Protein AF-A0A9P5KRG9-F1 (afdb_monomer_lite)

Secondary structure (DSSP, 8-state):
-B-----TT-----BEEEEEE--SSGGGTT-EEEEEE-------HHHHHHHHHHHGGGGSTT-------HHHHHHHHHHHHHHHHHHHHHHHHHHHHTSS---HHHHHHHHHHHHTS----HHHHHHHHHHHHHHHHHHHHHHHHHHHHHHHHHHHGGG-

InterPro domains:
  IPR024969 EIF3F/CSN6-like, C-terminal [PF13012] (46-156)

Sequence (160 aa):
MIVPTYTDARDLTVSTYISASVGVNSENRGSSLFVPIPNEIKYTDSDKAGLATIAKAKDLPERSVSLVSDIRALESTVVEVIEMLERVSQYVQKVITGDAPGSIAIGKYLLKNLSLVPSVSSDNLEKLFNSHLQDVLMVVYLANTVKTQLQLSSRLTPLV

Structure (mmCIF, N/CA/C/O backbone):
data_AF-A0A9P5KRG9-F1
#
_entry.id   AF-A0A9P5KRG9-F1
#
loop_
_atom_site.group_PDB
_atom_site.id
_atom_site.type_symbol
_atom_site.label_atom_id
_atom_site.label_alt_id
_atom_site.label_comp_id
_atom_site.label_asym_id
_atom_site.label_entity_id
_atom_site.label_seq_id
_atom_site.pdbx_PDB_ins_code
_atom_site.Cartn_x
_atom_site.Cartn_y
_atom_site.Cartn_z
_atom_site.occupancy
_atom_site.B_iso_or_equiv
_atom_site.auth_seq_id
_atom_site.auth_comp_id
_atom_site.auth_asym_id
_atom_site.auth_atom_id
_atom_site.pdbx_PDB_model_num
ATOM 1 N N . MET A 1 1 ? 26.256 16.004 -8.797 1.00 73.25 1 MET A N 1
ATOM 2 C CA . MET A 1 1 ? 24.877 15.690 -9.229 1.00 73.25 1 MET A CA 1
ATOM 3 C C . MET A 1 1 ? 24.403 16.849 -10.079 1.00 73.25 1 MET A C 1
ATOM 5 O O . MET A 1 1 ? 24.544 17.982 -9.636 1.00 73.25 1 MET A O 1
ATOM 9 N N . ILE A 1 2 ? 23.938 16.581 -11.295 1.00 76.38 2 ILE A N 1
ATOM 10 C CA . ILE A 1 2 ? 23.403 17.606 -12.194 1.00 76.38 2 ILE A CA 1
ATOM 11 C C . ILE A 1 2 ? 21.921 17.293 -12.379 1.00 76.38 2 ILE A C 1
ATOM 13 O O . ILE A 1 2 ? 21.569 16.197 -12.811 1.00 76.38 2 ILE A O 1
ATOM 17 N N . VAL A 1 3 ? 21.068 18.251 -12.019 1.00 73.88 3 VAL A N 1
ATOM 18 C CA . VAL A 1 3 ? 19.622 18.178 -12.238 1.00 73.88 3 VAL A CA 1
ATOM 19 C C . VAL A 1 3 ? 19.276 19.271 -13.246 1.00 73.88 3 VAL A C 1
ATOM 21 O O . VAL A 1 3 ? 19.295 20.446 -12.878 1.00 73.88 3 VAL A O 1
ATOM 24 N N . PRO A 1 4 ? 19.044 18.929 -14.523 1.00 71.38 4 PRO A N 1
ATOM 25 C CA . PRO A 1 4 ? 18.678 19.924 -15.516 1.00 71.38 4 PRO A CA 1
ATOM 26 C C . PRO A 1 4 ? 17.298 20.498 -15.185 1.00 71.38 4 PRO A C 1
ATOM 28 O O . PRO A 1 4 ? 16.343 19.764 -14.939 1.00 71.38 4 PRO A O 1
ATOM 31 N N . THR A 1 5 ? 17.182 21.823 -15.187 1.00 63.72 5 THR A N 1
ATOM 32 C CA . THR A 1 5 ? 15.887 22.501 -15.142 1.00 63.72 5 THR A CA 1
ATOM 33 C C . THR A 1 5 ? 15.307 22.521 -16.554 1.00 63.72 5 THR A C 1
ATOM 35 O O . THR A 1 5 ? 15.890 23.147 -17.432 1.00 63.72 5 THR A O 1
ATOM 38 N N . TYR A 1 6 ? 14.212 21.776 -16.737 1.00 58.91 6 TYR A N 1
ATOM 39 C CA . TYR A 1 6 ? 13.344 21.624 -17.915 1.00 58.91 6 TYR A CA 1
ATOM 40 C C . TYR A 1 6 ? 13.837 22.229 -19.246 1.00 58.91 6 TYR A C 1
ATOM 42 O O . TYR A 1 6 ? 13.776 23.439 -19.459 1.00 58.91 6 TYR A O 1
ATOM 50 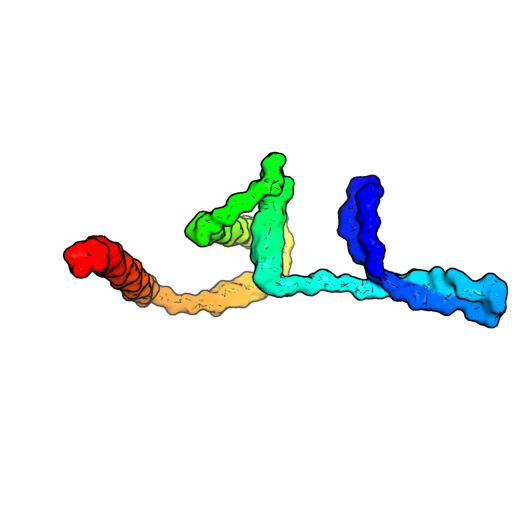N N . THR A 1 7 ? 14.209 21.358 -20.185 1.00 54.19 7 THR A N 1
ATOM 51 C CA . THR A 1 7 ? 14.348 21.676 -21.611 1.00 54.19 7 THR A CA 1
ATOM 52 C C . THR A 1 7 ? 13.575 20.634 -22.427 1.00 54.19 7 THR A C 1
ATOM 54 O O . THR A 1 7 ? 13.808 19.436 -22.290 1.00 54.19 7 THR A O 1
ATOM 57 N N . ASP A 1 8 ? 12.608 21.109 -23.216 1.00 56.12 8 ASP A N 1
ATOM 58 C CA . ASP A 1 8 ? 11.814 20.386 -24.223 1.00 56.12 8 ASP A CA 1
ATOM 59 C C . ASP A 1 8 ? 11.268 19.002 -23.846 1.00 56.12 8 ASP A C 1
ATOM 61 O O . ASP A 1 8 ? 11.911 17.990 -24.105 1.00 56.12 8 ASP A O 1
ATOM 65 N N . ALA A 1 9 ? 10.029 18.962 -23.332 1.00 58.44 9 ALA A N 1
ATOM 66 C CA . ALA A 1 9 ? 9.098 17.815 -23.353 1.00 58.44 9 ALA A CA 1
ATOM 67 C C . ALA A 1 9 ? 9.641 16.435 -22.910 1.00 58.44 9 ALA A C 1
ATOM 69 O O . ALA A 1 9 ? 8.997 15.412 -23.139 1.00 58.44 9 ALA A O 1
ATOM 70 N N . ARG A 1 10 ? 10.816 16.393 -22.282 1.00 62.56 10 ARG A N 1
ATOM 71 C CA . ARG A 1 10 ? 11.499 15.187 -21.825 1.00 62.56 10 ARG A CA 1
ATOM 72 C C . ARG A 1 10 ? 11.362 15.056 -20.320 1.00 62.56 10 ARG A C 1
ATOM 74 O O . ARG A 1 10 ? 11.413 16.044 -19.586 1.00 62.56 10 ARG A O 1
ATOM 81 N N . ASP A 1 11 ? 11.215 13.813 -19.880 1.00 70.44 11 ASP A N 1
ATOM 82 C CA . ASP A 1 11 ? 11.154 13.470 -18.467 1.00 70.44 11 ASP A CA 1
ATOM 83 C C . ASP A 1 11 ? 12.423 13.925 -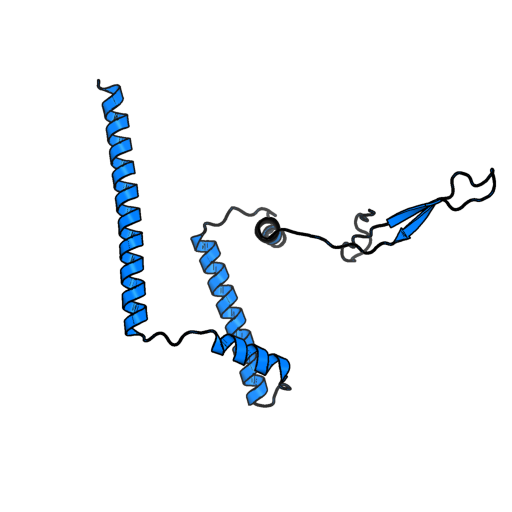17.731 1.00 70.44 11 ASP A C 1
ATOM 85 O O . ASP A 1 11 ? 13.547 13.830 -18.241 1.00 70.44 11 ASP A O 1
ATOM 89 N N . LEU A 1 12 ? 12.238 14.421 -16.504 1.00 75.81 12 LEU A N 1
ATOM 90 C CA . LEU A 1 12 ? 13.331 14.861 -15.643 1.00 75.81 12 LEU A CA 1
ATOM 91 C C . LEU A 1 12 ? 14.265 13.678 -15.362 1.00 75.81 12 LEU A C 1
ATOM 93 O O . LEU A 1 12 ? 13.894 12.729 -14.676 1.00 75.81 12 LEU A O 1
ATOM 97 N N . THR A 1 13 ? 15.494 13.757 -15.869 1.00 77.56 13 THR A N 1
ATOM 98 C CA . THR A 1 13 ? 16.516 12.727 -15.655 1.00 77.56 13 THR A CA 1
ATOM 99 C C . THR A 1 13 ? 17.558 13.227 -14.662 1.00 77.56 13 THR A C 1
ATOM 101 O O . THR A 1 13 ? 18.109 14.317 -14.823 1.00 77.56 13 THR A O 1
ATOM 104 N N . VAL A 1 14 ? 17.842 12.427 -13.633 1.00 82.38 14 VAL A N 1
ATOM 105 C CA . VAL A 1 14 ? 18.879 12.715 -12.636 1.00 82.38 14 VAL A CA 1
ATOM 106 C C . VAL A 1 14 ? 20.170 12.007 -13.036 1.00 82.38 14 VAL A C 1
ATOM 108 O O . VAL A 1 14 ? 20.224 10.778 -13.096 1.00 82.38 14 VAL A O 1
ATOM 111 N N . SER A 1 15 ? 21.224 12.789 -13.277 1.00 86.38 15 SER A N 1
ATOM 112 C CA . SER A 1 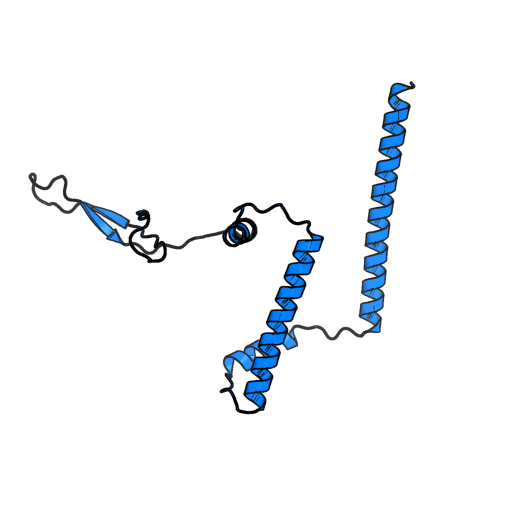15 ? 22.543 12.267 -13.644 1.00 86.38 15 SER A CA 1
ATOM 113 C C . SER A 1 15 ? 23.596 12.673 -12.615 1.00 86.38 15 SER A C 1
ATOM 115 O O . SER A 1 15 ? 23.734 13.842 -12.234 1.00 86.38 15 SER A O 1
ATOM 117 N N . THR A 1 16 ? 24.379 11.695 -12.167 1.00 88.88 16 THR A N 1
ATOM 118 C CA . THR A 1 16 ? 25.442 11.896 -11.178 1.00 88.88 16 THR A CA 1
ATOM 119 C C . THR A 1 16 ? 26.799 11.723 -11.842 1.00 88.88 16 THR A C 1
ATOM 121 O O . THR A 1 16 ? 27.007 10.801 -12.622 1.00 88.88 16 THR A O 1
ATOM 124 N N . TYR A 1 17 ? 27.723 12.629 -11.526 1.00 89.94 17 TYR A N 1
ATOM 125 C CA . TYR A 1 17 ? 29.070 12.661 -12.079 1.00 89.94 17 TYR A CA 1
ATOM 126 C C . TYR A 1 17 ? 30.088 12.855 -10.960 1.00 89.94 17 TYR A C 1
ATOM 128 O O . TYR A 1 17 ? 29.790 13.539 -9.974 1.00 89.94 17 TYR A O 1
ATOM 136 N N . ILE A 1 18 ? 31.286 12.310 -11.155 1.00 90.25 18 ILE A N 1
ATOM 137 C CA . ILE A 1 18 ? 32.485 12.605 -10.365 1.00 90.25 18 ILE A CA 1
ATOM 138 C C . ILE A 1 18 ? 33.491 13.361 -11.242 1.00 90.25 18 ILE A C 1
ATOM 140 O O . ILE A 1 18 ? 33.601 13.081 -12.437 1.00 90.25 18 ILE A O 1
ATOM 144 N N . SER A 1 19 ? 34.195 14.345 -10.680 1.00 86.19 19 SER A N 1
ATOM 145 C CA . SER A 1 19 ? 35.243 15.072 -11.398 1.00 86.19 19 SER A CA 1
ATOM 146 C C . SER A 1 19 ? 36.564 14.302 -11.359 1.00 86.19 19 SER A C 1
ATOM 148 O O . SER A 1 19 ? 37.028 13.880 -10.302 1.00 86.19 19 SER A O 1
ATOM 150 N N . ALA A 1 20 ? 37.193 14.156 -12.518 1.00 80.88 20 ALA A N 1
ATOM 151 C CA . ALA A 1 20 ? 38.549 13.657 -12.681 1.00 80.88 20 ALA A CA 1
ATOM 152 C C . ALA A 1 20 ? 39.399 14.767 -13.310 1.00 80.88 20 ALA A C 1
ATOM 154 O O . ALA A 1 20 ? 39.053 15.298 -14.366 1.00 80.88 20 ALA A O 1
ATOM 155 N N . SER A 1 21 ? 40.499 15.145 -12.657 1.00 76.88 21 SER A N 1
ATOM 156 C CA . SER A 1 21 ? 41.442 16.118 -13.220 1.00 76.88 21 SER A CA 1
ATOM 157 C C . SER A 1 21 ? 42.146 15.501 -14.425 1.00 76.88 21 SER A C 1
ATOM 159 O O . SER A 1 21 ? 42.687 14.398 -14.321 1.00 76.88 21 SER A O 1
ATOM 161 N N . VAL A 1 22 ? 42.140 16.197 -15.562 1.00 68.12 22 VAL A N 1
ATOM 162 C CA . VAL A 1 22 ? 42.839 15.757 -16.770 1.00 68.12 22 VAL A CA 1
ATOM 163 C C . VAL A 1 22 ? 43.853 16.830 -17.167 1.00 68.12 22 VAL A C 1
ATOM 165 O O . VAL A 1 22 ? 43.526 17.866 -17.736 1.00 68.12 22 VAL A O 1
ATOM 168 N N . GLY A 1 23 ? 45.119 16.613 -16.811 1.00 62.88 23 GLY A N 1
ATOM 169 C CA . GLY A 1 23 ? 46.193 17.549 -17.139 1.00 62.88 23 GLY A CA 1
ATOM 170 C C . GLY A 1 23 ? 47.539 17.136 -16.553 1.00 62.88 23 GLY A C 1
ATOM 171 O O . GLY A 1 23 ? 47.674 16.998 -15.343 1.00 62.88 23 GLY A O 1
ATOM 172 N N . VAL A 1 24 ? 48.541 16.955 -17.420 1.00 63.12 24 VAL A N 1
ATOM 173 C CA . VAL A 1 24 ? 49.935 16.639 -17.038 1.00 63.12 24 VAL A CA 1
ATOM 174 C C . VAL A 1 24 ? 50.844 17.884 -17.124 1.00 63.12 24 VAL A C 1
ATOM 176 O O . VAL A 1 24 ? 51.893 17.923 -16.492 1.00 63.12 24 VAL A O 1
ATOM 179 N N . ASN A 1 25 ? 50.417 18.943 -17.831 1.00 58.00 25 ASN A N 1
ATOM 180 C CA . ASN A 1 25 ? 51.193 20.174 -18.050 1.00 58.00 25 ASN A CA 1
ATOM 181 C C . ASN A 1 25 ? 50.678 21.362 -17.217 1.00 58.00 25 ASN A C 1
ATOM 183 O O . ASN A 1 25 ? 49.477 21.487 -16.970 1.00 58.00 25 ASN A O 1
ATOM 187 N N . SER A 1 26 ? 51.587 22.271 -16.838 1.00 62.50 26 SER A N 1
ATOM 188 C CA . SER A 1 26 ? 51.322 23.445 -15.984 1.00 62.50 26 SER A CA 1
ATOM 189 C C . SER A 1 26 ? 50.288 24.434 -16.542 1.00 62.50 26 SER A C 1
ATOM 191 O O . SER A 1 26 ? 49.660 25.134 -15.755 1.00 62.50 26 SER A O 1
ATOM 193 N N . GLU A 1 27 ? 50.080 24.452 -17.861 1.00 64.38 27 GLU A N 1
ATOM 194 C CA . GLU A 1 27 ? 49.102 25.301 -18.567 1.00 64.38 27 GLU A CA 1
ATOM 195 C C . GLU A 1 27 ? 47.653 24.779 -18.450 1.00 64.38 27 GLU A C 1
ATOM 197 O O . GLU A 1 27 ? 46.704 25.553 -18.487 1.00 64.38 27 GLU A O 1
ATOM 202 N N . ASN A 1 28 ? 47.455 23.469 -18.234 1.00 58.09 28 ASN A N 1
ATOM 203 C CA . ASN A 1 28 ? 46.128 22.829 -18.226 1.00 58.09 28 ASN A CA 1
ATOM 204 C C . ASN A 1 28 ? 45.579 22.570 -16.812 1.00 58.09 28 ASN A C 1
ATOM 206 O O . ASN A 1 28 ? 44.692 21.734 -16.629 1.00 58.09 28 ASN A O 1
ATOM 210 N N . ARG A 1 29 ? 46.063 23.301 -15.799 1.00 55.12 29 ARG A N 1
ATOM 211 C CA . ARG A 1 29 ? 45.742 23.102 -14.366 1.00 55.12 29 ARG A CA 1
ATOM 212 C C . ARG A 1 29 ? 44.284 23.387 -13.951 1.00 55.12 29 ARG A C 1
ATOM 214 O O . ARG A 1 29 ? 43.992 23.394 -12.761 1.00 55.12 29 ARG A O 1
ATOM 221 N N . GLY A 1 30 ? 43.368 23.576 -14.902 1.00 61.31 30 GLY A N 1
ATOM 222 C CA . GLY A 1 30 ? 41.931 23.761 -14.659 1.00 61.31 30 GLY A CA 1
ATOM 223 C C . GLY A 1 30 ? 41.012 22.793 -15.413 1.00 61.31 30 GLY A C 1
ATOM 224 O O . GLY A 1 30 ? 39.797 22.866 -15.240 1.00 61.31 30 GLY A O 1
ATOM 225 N N . SER A 1 31 ? 41.548 21.891 -16.244 1.00 66.81 31 SER A N 1
ATOM 226 C CA . SER A 1 31 ? 40.718 20.982 -17.047 1.00 66.81 31 SER A CA 1
ATOM 227 C C . SER A 1 31 ? 40.233 19.799 -16.207 1.00 66.81 31 SER A C 1
ATOM 229 O O . SER A 1 31 ? 41.007 18.927 -15.816 1.00 66.81 31 SER A O 1
ATOM 231 N N . SER A 1 32 ? 38.933 19.775 -15.917 1.00 74.88 32 SER A N 1
ATOM 232 C CA . SER A 1 32 ? 38.269 18.679 -15.204 1.00 74.88 32 SER A CA 1
ATOM 233 C C . SER A 1 32 ? 37.288 17.972 -16.132 1.00 74.88 32 SER A C 1
ATOM 235 O O . SER A 1 32 ? 36.453 18.615 -16.766 1.00 74.88 32 SER A O 1
ATOM 237 N N . LEU A 1 33 ? 37.377 16.646 -16.194 1.00 84.19 33 LEU A N 1
ATOM 238 C CA . LEU A 1 33 ? 36.425 15.786 -16.884 1.00 84.19 33 LEU A CA 1
ATOM 239 C C . LEU A 1 33 ? 35.383 15.277 -15.886 1.00 84.19 33 LEU A C 1
ATOM 241 O O . LEU A 1 33 ? 35.727 14.872 -14.778 1.00 84.19 33 LEU A O 1
ATOM 245 N N . PHE A 1 34 ? 34.115 15.250 -16.284 1.00 88.25 34 PHE A N 1
ATOM 246 C CA . PHE A 1 34 ? 33.044 14.657 -15.488 1.00 88.25 34 PHE A CA 1
ATOM 247 C C . PHE A 1 34 ? 32.735 13.250 -15.990 1.00 88.25 34 PHE A C 1
ATOM 249 O O . PHE A 1 34 ? 32.263 13.073 -17.113 1.00 88.25 34 PHE A O 1
ATOM 256 N N . VAL A 1 35 ? 32.987 12.247 -15.151 1.00 88.75 35 VAL A N 1
ATOM 257 C CA . VAL A 1 35 ? 32.700 10.842 -15.459 1.00 88.75 35 VAL A CA 1
ATOM 258 C C . VAL A 1 35 ? 31.336 10.481 -14.860 1.00 88.75 35 VAL A C 1
ATOM 260 O O . VAL A 1 35 ? 31.150 10.680 -13.655 1.00 88.75 35 VAL A O 1
ATOM 263 N N . PRO A 1 36 ? 30.364 9.996 -15.660 1.00 89.31 36 PRO A N 1
ATOM 264 C CA . PRO A 1 36 ? 29.057 9.601 -15.148 1.00 89.31 36 PRO A CA 1
ATOM 265 C C . PRO A 1 36 ? 29.178 8.362 -14.261 1.00 89.31 36 PRO A C 1
ATOM 267 O O . PRO A 1 36 ? 29.893 7.417 -14.594 1.00 89.31 36 PRO A O 1
ATOM 270 N N . ILE A 1 37 ? 28.444 8.358 -13.151 1.00 91.12 37 ILE A N 1
ATOM 271 C CA . ILE A 1 37 ? 28.345 7.213 -12.244 1.00 91.12 37 ILE A CA 1
ATOM 272 C C . ILE A 1 37 ? 26.883 6.771 -12.091 1.00 91.12 37 ILE A C 1
ATOM 274 O O . ILE A 1 37 ? 25.986 7.626 -12.100 1.00 91.12 37 ILE A O 1
ATOM 278 N N . PRO A 1 38 ? 26.619 5.456 -11.944 1.00 89.50 38 PRO A N 1
ATOM 279 C CA . PRO A 1 38 ? 25.278 4.956 -11.664 1.00 89.50 38 PRO A CA 1
ATOM 280 C C . PRO A 1 38 ? 24.697 5.617 -10.413 1.00 89.50 38 PRO A C 1
ATOM 282 O O . PRO A 1 38 ? 25.397 5.805 -9.417 1.00 89.50 38 PRO A O 1
ATOM 285 N N . ASN A 1 39 ? 23.416 5.972 -10.469 1.00 86.56 39 ASN A N 1
ATOM 286 C CA . ASN A 1 39 ? 22.692 6.537 -9.339 1.00 86.56 39 ASN A CA 1
ATOM 287 C C . ASN A 1 39 ? 21.392 5.764 -9.106 1.00 86.56 39 ASN A C 1
ATOM 289 O O . ASN A 1 39 ? 20.786 5.257 -10.045 1.00 86.56 39 ASN A O 1
ATOM 293 N N . GLU A 1 40 ? 21.000 5.658 -7.841 1.00 89.50 40 GLU A N 1
ATOM 294 C CA . GLU A 1 40 ? 19.783 4.985 -7.404 1.00 89.50 40 GLU A CA 1
ATOM 295 C C . GLU A 1 40 ? 19.103 5.869 -6.358 1.00 89.50 40 GLU A C 1
ATOM 297 O O . GLU A 1 40 ? 19.758 6.371 -5.439 1.00 89.50 40 GLU A O 1
ATOM 302 N N . ILE A 1 41 ? 17.791 6.061 -6.494 1.00 86.25 41 ILE A N 1
ATOM 303 C CA . ILE A 1 41 ? 16.988 6.746 -5.483 1.00 86.25 41 ILE A CA 1
ATOM 304 C C . ILE A 1 41 ? 16.583 5.710 -4.443 1.00 86.25 41 ILE A C 1
ATOM 306 O O . ILE A 1 41 ? 15.772 4.827 -4.717 1.00 86.25 41 ILE A O 1
ATOM 310 N N . LYS A 1 42 ? 17.137 5.840 -3.241 1.00 90.12 42 LYS A N 1
ATOM 311 C CA . LYS A 1 42 ? 16.744 5.029 -2.090 1.00 90.12 42 LYS A CA 1
ATOM 312 C C . LYS A 1 42 ? 15.675 5.767 -1.303 1.00 90.12 42 LYS A C 1
ATOM 314 O O . LYS A 1 42 ? 15.841 6.942 -0.992 1.00 90.12 42 LYS A O 1
ATOM 319 N N . TYR A 1 43 ? 14.601 5.066 -0.981 1.00 89.56 43 TYR A N 1
ATOM 320 C CA . TYR A 1 43 ? 13.511 5.567 -0.155 1.00 89.56 43 TYR A CA 1
ATOM 321 C C . TYR A 1 43 ? 13.162 4.524 0.901 1.00 89.56 43 TYR A C 1
ATOM 323 O O . TYR A 1 43 ? 13.279 3.320 0.661 1.00 89.56 43 TYR A O 1
ATOM 331 N N . THR A 1 44 ? 12.752 4.996 2.074 1.00 94.56 44 THR A N 1
ATOM 332 C CA . THR A 1 44 ? 12.162 4.140 3.108 1.00 94.56 44 THR A CA 1
ATOM 333 C C . THR A 1 44 ? 10.669 3.935 2.841 1.00 94.56 44 THR A C 1
ATOM 335 O O . THR A 1 44 ? 10.061 4.667 2.054 1.00 94.56 44 THR A O 1
ATOM 338 N N . ASP A 1 45 ? 10.046 2.957 3.501 1.00 88.56 45 ASP A N 1
ATOM 339 C CA . ASP A 1 45 ? 8.602 2.721 3.357 1.00 88.56 45 ASP A CA 1
ATOM 340 C C . ASP A 1 45 ? 7.771 3.933 3.814 1.00 88.56 45 ASP A C 1
ATOM 342 O O . ASP A 1 45 ? 6.769 4.275 3.181 1.00 88.56 45 ASP A O 1
ATOM 346 N N . SER A 1 46 ? 8.228 4.644 4.851 1.00 87.69 46 SER A N 1
ATOM 347 C CA . SER A 1 46 ? 7.624 5.905 5.296 1.00 87.69 46 SER A CA 1
ATOM 348 C C . SER A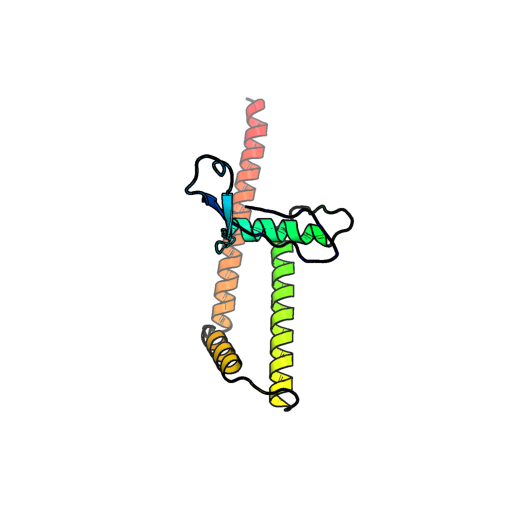 1 46 ? 7.733 7.006 4.244 1.00 87.69 46 SER A C 1
ATOM 350 O O . SER A 1 46 ? 6.752 7.711 3.997 1.00 87.69 46 SER A O 1
ATOM 352 N N . ASP A 1 47 ? 8.883 7.121 3.572 1.00 89.69 47 ASP A N 1
ATOM 353 C CA . ASP A 1 47 ? 9.066 8.110 2.504 1.00 89.69 47 ASP A CA 1
ATOM 354 C C . ASP A 1 47 ? 8.156 7.793 1.322 1.00 89.69 47 ASP A C 1
ATOM 356 O O . ASP A 1 47 ? 7.526 8.688 0.765 1.00 89.69 47 ASP A O 1
ATOM 360 N N . LYS A 1 48 ? 8.035 6.512 0.961 1.00 88.69 48 LYS A N 1
ATOM 361 C CA . LYS A 1 48 ? 7.169 6.069 -0.132 1.00 88.69 48 LYS A CA 1
ATOM 362 C C . LYS A 1 48 ? 5.703 6.405 0.136 1.00 88.69 48 LYS A C 1
ATOM 364 O O . LYS A 1 48 ? 5.036 6.916 -0.761 1.00 88.69 48 LYS A O 1
ATOM 369 N N . ALA A 1 49 ? 5.205 6.158 1.348 1.00 84.31 49 ALA A N 1
ATOM 370 C CA . ALA A 1 49 ? 3.827 6.482 1.723 1.00 84.31 49 ALA A CA 1
ATOM 371 C C . ALA A 1 49 ? 3.562 8.002 1.714 1.00 84.31 49 ALA A C 1
ATOM 373 O O . ALA A 1 49 ? 2.546 8.462 1.177 1.00 84.31 49 ALA A O 1
ATOM 374 N N . GLY A 1 50 ? 4.501 8.792 2.247 1.00 86.19 50 GLY A N 1
ATOM 375 C CA . GLY A 1 50 ? 4.424 10.255 2.217 1.00 86.19 50 GLY A CA 1
ATOM 376 C C . GLY A 1 50 ? 4.456 10.807 0.789 1.00 86.19 50 GLY A C 1
ATOM 377 O O . GLY A 1 50 ? 3.577 11.576 0.395 1.00 86.19 50 GLY A O 1
ATOM 378 N N . LEU A 1 51 ? 5.413 10.352 -0.022 1.00 88.50 51 LEU A N 1
ATOM 379 C CA . LEU A 1 51 ? 5.552 10.745 -1.425 1.00 88.50 51 LEU A CA 1
ATOM 380 C C . LEU A 1 51 ? 4.346 10.325 -2.262 1.00 88.50 51 LEU A C 1
ATOM 382 O O . LEU A 1 51 ? 3.908 11.109 -3.096 1.00 88.50 51 LEU A O 1
ATOM 386 N N . ALA A 1 52 ? 3.769 9.144 -2.027 1.00 85.12 52 ALA A N 1
ATOM 387 C CA . ALA A 1 52 ? 2.548 8.714 -2.705 1.00 85.12 52 ALA A CA 1
ATOM 388 C C . ALA A 1 52 ? 1.365 9.642 -2.388 1.00 85.12 52 ALA A C 1
ATOM 390 O O . ALA A 1 52 ? 0.580 9.968 -3.275 1.00 85.12 52 ALA A O 1
ATOM 391 N N . THR A 1 53 ? 1.262 10.118 -1.144 1.00 83.81 53 THR A N 1
ATOM 392 C CA . THR A 1 53 ? 0.219 11.074 -0.739 1.00 83.81 53 THR A CA 1
ATOM 393 C C . THR A 1 53 ? 0.413 12.431 -1.415 1.00 83.81 53 THR A C 1
ATOM 395 O O . THR A 1 53 ? -0.542 12.998 -1.941 1.00 83.81 53 THR A O 1
ATOM 398 N N . ILE A 1 54 ? 1.653 12.925 -1.473 1.00 87.94 54 ILE A N 1
ATOM 399 C CA . ILE A 1 54 ? 1.992 14.186 -2.152 1.00 87.94 54 ILE A CA 1
ATOM 400 C C . ILE A 1 54 ? 1.811 14.059 -3.671 1.00 87.94 54 ILE A C 1
ATOM 402 O O . ILE A 1 54 ? 1.341 14.993 -4.315 1.00 87.94 54 ILE A O 1
ATOM 406 N N . ALA A 1 55 ? 2.130 12.903 -4.256 1.00 87.62 55 ALA A N 1
ATOM 407 C CA . ALA A 1 55 ? 1.998 12.662 -5.690 1.00 87.62 55 ALA A CA 1
ATOM 408 C C . ALA A 1 55 ? 0.548 12.806 -6.173 1.00 87.62 55 ALA A C 1
ATOM 410 O O . ALA A 1 55 ? 0.335 13.330 -7.263 1.00 87.62 55 ALA A O 1
ATOM 411 N N . LYS A 1 56 ? -0.444 12.453 -5.341 1.00 83.38 56 LYS A N 1
ATOM 412 C CA . LYS A 1 56 ? -1.874 12.662 -5.644 1.00 83.38 56 LYS A CA 1
ATOM 413 C C . LYS A 1 56 ? -2.233 14.138 -5.860 1.00 83.38 56 LYS A C 1
ATOM 415 O O . LYS A 1 56 ? -3.195 14.435 -6.559 1.00 83.38 56 LYS A O 1
ATOM 420 N N . ALA A 1 57 ? -1.452 15.073 -5.313 1.00 85.75 57 ALA A N 1
ATOM 421 C CA . ALA A 1 57 ? -1.670 16.504 -5.516 1.00 85.75 57 ALA A CA 1
ATOM 422 C C . ALA A 1 57 ? -1.401 16.940 -6.960 1.00 85.75 57 ALA A C 1
ATOM 424 O O . ALA A 1 57 ? -1.938 17.955 -7.396 1.00 85.75 57 ALA A O 1
ATOM 425 N N . LYS A 1 58 ? -0.586 16.187 -7.712 1.00 85.00 58 LYS A N 1
ATOM 426 C CA . LYS A 1 58 ? -0.264 16.491 -9.112 1.00 85.00 58 LYS A CA 1
ATOM 427 C C . LYS A 1 58 ? -1.514 16.522 -9.994 1.00 85.00 58 LYS A C 1
ATOM 429 O O . LYS A 1 58 ? -1.582 17.351 -10.900 1.00 85.00 58 LYS A O 1
ATOM 434 N N . ASP A 1 59 ? -2.466 15.635 -9.726 1.00 82.75 59 ASP A N 1
ATOM 435 C CA . ASP A 1 59 ? -3.650 15.437 -10.564 1.00 82.75 59 ASP A CA 1
ATOM 436 C C . ASP A 1 59 ? -4.805 16.381 -10.181 1.00 82.75 59 ASP A C 1
ATOM 438 O O . ASP A 1 59 ? -5.802 16.474 -10.896 1.00 82.75 59 ASP A O 1
ATOM 442 N N . LEU A 1 60 ? -4.666 17.117 -9.071 1.00 85.12 60 LEU A N 1
ATOM 443 C CA . LEU A 1 60 ? -5.657 18.073 -8.587 1.00 85.12 60 LEU A CA 1
ATOM 444 C C . LEU A 1 60 ? -5.348 19.498 -9.079 1.00 85.12 60 LEU A C 1
ATOM 446 O O . LEU A 1 60 ? -4.196 19.938 -9.018 1.00 85.12 60 LEU A O 1
ATOM 450 N N . PRO A 1 61 ? -6.368 20.278 -9.486 1.00 82.44 61 PRO A N 1
ATOM 451 C CA . PRO A 1 61 ? -6.173 21.641 -9.987 1.00 82.44 61 PRO A CA 1
ATOM 452 C C . PRO A 1 61 ? -5.583 22.584 -8.929 1.00 82.44 61 PRO A C 1
ATOM 454 O O . PRO A 1 61 ? -4.779 23.452 -9.256 1.00 82.44 61 PRO A O 1
ATOM 457 N N . GLU A 1 62 ? -5.930 22.387 -7.655 1.00 84.69 62 GLU A N 1
ATOM 458 C CA . GLU A 1 62 ? -5.436 23.203 -6.539 1.00 84.69 62 GLU A CA 1
ATOM 459 C C . GLU A 1 62 ? -4.028 22.806 -6.064 1.00 84.69 62 GLU A C 1
ATOM 461 O O . GLU A 1 62 ? -3.453 23.498 -5.225 1.00 84.69 62 GLU A O 1
ATOM 466 N N . ARG A 1 63 ? -3.462 21.696 -6.572 1.00 84.50 63 ARG A N 1
ATOM 467 C CA . ARG A 1 63 ? -2.165 21.130 -6.145 1.00 84.50 63 ARG A CA 1
ATOM 468 C C . ARG A 1 63 ? -1.995 20.993 -4.629 1.00 84.50 63 ARG A C 1
ATOM 470 O O . ARG A 1 63 ? -0.879 21.034 -4.112 1.00 84.50 63 ARG A O 1
ATOM 477 N N . SER A 1 64 ? -3.098 20.804 -3.915 1.00 81.50 64 SER A N 1
ATOM 478 C CA . SER A 1 64 ? -3.116 20.559 -2.480 1.00 81.50 64 SER A CA 1
ATOM 479 C C . SER A 1 64 ? -3.823 19.237 -2.199 1.00 81.50 64 SER A C 1
ATOM 481 O O . SER A 1 64 ? -4.747 18.849 -2.914 1.00 81.50 64 SER A O 1
ATOM 483 N N . VAL A 1 65 ? -3.358 18.524 -1.176 1.00 79.56 65 VAL A N 1
ATOM 484 C CA . VAL A 1 65 ? -3.980 17.290 -0.689 1.00 79.56 65 VAL A CA 1
ATOM 485 C C . VAL A 1 65 ? -4.132 17.426 0.814 1.00 79.56 65 VAL A C 1
ATOM 487 O O . VAL A 1 65 ? -3.157 17.666 1.525 1.00 79.56 65 VAL A O 1
ATOM 490 N N . SER A 1 66 ? -5.364 17.281 1.295 1.00 79.94 66 SER A N 1
ATOM 491 C CA . SER A 1 66 ? -5.628 17.140 2.724 1.00 79.94 66 SER A CA 1
ATOM 492 C C . SER A 1 66 ? -5.278 15.724 3.171 1.00 79.94 66 SER A C 1
ATOM 494 O O . SER A 1 66 ? -5.451 14.771 2.405 1.00 79.94 66 SER A O 1
ATOM 496 N N . LEU A 1 67 ? -4.811 15.574 4.413 1.00 77.50 67 LEU A N 1
ATOM 497 C CA . LEU A 1 67 ? -4.628 14.251 4.998 1.00 77.50 67 LEU A CA 1
ATOM 498 C C . LEU A 1 67 ? -5.986 13.551 5.063 1.00 77.50 67 LEU A C 1
ATOM 500 O O . LEU A 1 67 ? -6.908 13.969 5.764 1.00 77.50 67 LEU A O 1
ATOM 504 N N . VAL A 1 68 ? -6.103 12.498 4.260 1.00 76.75 68 VAL A N 1
ATOM 505 C CA . VAL A 1 68 ? -7.278 11.640 4.204 1.00 76.75 68 VAL A CA 1
ATOM 506 C C . VAL A 1 68 ? -7.368 10.880 5.526 1.00 76.75 68 VAL A C 1
ATOM 508 O O . VAL A 1 68 ? -6.351 10.462 6.071 1.00 76.75 68 VAL A O 1
ATOM 511 N N . SER A 1 69 ? -8.579 10.706 6.057 1.00 82.75 69 SER A N 1
ATOM 512 C CA . SER A 1 69 ? -8.773 9.856 7.230 1.00 82.75 69 SER A CA 1
ATOM 513 C C . SER A 1 69 ? -8.394 8.409 6.913 1.00 82.75 69 SER A C 1
ATOM 515 O O . SER A 1 69 ? -8.656 7.931 5.808 1.00 82.75 69 SER A O 1
ATOM 517 N N . ASP A 1 70 ? -7.854 7.686 7.894 1.00 82.06 70 ASP A N 1
ATOM 518 C CA . ASP A 1 70 ? -7.406 6.296 7.714 1.00 82.06 70 ASP A CA 1
ATOM 519 C C . ASP A 1 70 ? -8.486 5.402 7.081 1.00 82.06 70 ASP A C 1
ATOM 521 O O . ASP A 1 70 ? -8.197 4.572 6.223 1.00 82.06 70 ASP A O 1
ATOM 525 N N . ILE A 1 71 ? -9.759 5.632 7.425 1.00 86.12 71 ILE A N 1
ATOM 526 C CA . ILE A 1 71 ? -10.894 4.885 6.868 1.00 86.12 71 ILE A CA 1
ATOM 527 C C . ILE A 1 71 ? -11.102 5.123 5.366 1.00 86.12 71 ILE A C 1
ATOM 529 O O . ILE A 1 71 ? -11.396 4.188 4.628 1.00 86.12 71 ILE A O 1
ATOM 533 N N . ARG A 1 72 ? -10.918 6.359 4.892 1.00 84.12 72 ARG A N 1
ATOM 534 C CA . ARG A 1 72 ? -11.044 6.699 3.468 1.00 84.12 72 ARG A CA 1
ATOM 535 C C . ARG A 1 72 ? -9.826 6.221 2.679 1.00 84.12 72 ARG A C 1
ATOM 537 O O . ARG A 1 72 ? -9.956 5.838 1.520 1.00 84.12 72 ARG A O 1
ATOM 544 N N . ALA A 1 73 ? -8.644 6.231 3.299 1.00 84.38 73 ALA A N 1
ATOM 545 C CA . ALA A 1 73 ? -7.455 5.629 2.707 1.00 84.38 73 ALA A CA 1
ATOM 546 C C . ALA A 1 73 ? -7.658 4.118 2.512 1.00 84.38 73 ALA A C 1
ATOM 548 O O . ALA A 1 73 ? -7.415 3.614 1.417 1.00 84.38 73 ALA A O 1
ATOM 549 N N . LEU A 1 74 ? -8.194 3.431 3.528 1.00 88.38 74 LEU A N 1
ATOM 550 C CA . LEU A 1 74 ? -8.544 2.014 3.449 1.00 88.38 74 LEU A CA 1
ATOM 551 C C . LEU A 1 74 ? -9.571 1.735 2.344 1.00 88.38 74 LEU A C 1
ATOM 553 O O . LEU A 1 74 ? -9.362 0.824 1.550 1.00 88.38 74 LEU A O 1
ATOM 557 N N . GLU A 1 75 ? -10.640 2.529 2.254 1.00 90.56 75 GLU A N 1
ATOM 558 C CA . GLU A 1 75 ? -11.646 2.417 1.188 1.00 90.56 75 GLU A CA 1
ATOM 559 C C . GLU A 1 75 ? -11.005 2.497 -0.206 1.00 90.56 75 GLU A C 1
ATOM 561 O O . GLU A 1 75 ? -11.210 1.611 -1.034 1.00 90.56 75 GLU A O 1
ATOM 566 N N . SER A 1 76 ? -10.164 3.509 -0.444 1.00 87.19 76 SER A N 1
ATOM 567 C CA . SER A 1 76 ? -9.457 3.672 -1.719 1.00 87.19 76 SER A CA 1
ATOM 568 C C . SER A 1 76 ? -8.562 2.475 -2.043 1.00 87.19 76 SER A C 1
ATOM 570 O O . SER A 1 76 ? -8.528 2.042 -3.192 1.00 87.19 76 SER A O 1
ATOM 572 N N . THR A 1 77 ? -7.845 1.936 -1.054 1.00 89.25 77 THR A N 1
ATOM 573 C CA . THR A 1 77 ? -7.000 0.751 -1.249 1.00 89.25 77 THR A CA 1
ATOM 574 C C . THR A 1 77 ? -7.835 -0.493 -1.545 1.00 89.25 77 THR A C 1
ATOM 576 O O . THR A 1 77 ? -7.448 -1.298 -2.387 1.00 89.25 77 THR A O 1
ATOM 579 N N . VAL A 1 78 ? -8.994 -0.660 -0.902 1.00 94.12 78 VAL A N 1
ATOM 580 C CA . VAL A 1 78 ? -9.905 -1.779 -1.193 1.00 94.12 78 VAL A CA 1
ATOM 581 C C . VAL A 1 78 ? -10.417 -1.699 -2.631 1.00 94.12 78 VAL A C 1
ATOM 583 O O . VAL A 1 78 ? -10.408 -2.714 -3.326 1.00 94.12 78 VAL A O 1
ATOM 586 N N . VAL A 1 79 ? -10.802 -0.509 -3.100 1.00 95.56 79 VAL A N 1
ATOM 587 C CA . VAL A 1 79 ? -11.224 -0.299 -4.495 1.00 95.56 79 VAL A CA 1
ATOM 588 C C . VAL A 1 79 ? -10.093 -0.637 -5.470 1.00 95.56 79 VAL A C 1
ATOM 590 O O . VAL A 1 79 ? -10.307 -1.412 -6.398 1.00 95.56 79 VAL A O 1
ATOM 593 N N . GLU A 1 80 ? -8.874 -0.156 -5.216 1.00 93.06 80 GLU A N 1
ATOM 594 C CA . GLU A 1 80 ? -7.699 -0.467 -6.043 1.00 93.06 80 GLU A CA 1
ATOM 595 C C . GLU A 1 80 ? -7.428 -1.981 -6.109 1.00 93.06 80 GLU A C 1
ATOM 597 O O . GLU A 1 80 ? -7.147 -2.533 -7.174 1.00 93.06 80 GLU A O 1
ATOM 602 N N . VAL A 1 81 ? -7.561 -2.692 -4.984 1.00 94.69 81 VAL A N 1
ATOM 603 C CA . VAL A 1 81 ? -7.413 -4.155 -4.945 1.00 94.69 81 VAL A CA 1
ATOM 604 C C . VAL A 1 81 ? -8.495 -4.853 -5.769 1.00 94.69 81 VAL A C 1
ATOM 606 O O . VAL A 1 81 ? -8.181 -5.800 -6.493 1.00 94.69 81 VAL A O 1
ATOM 609 N N . ILE A 1 82 ? -9.744 -4.388 -5.710 1.00 95.69 82 ILE A N 1
ATOM 610 C CA . ILE A 1 82 ? -10.839 -4.929 -6.528 1.00 95.69 82 ILE A CA 1
ATOM 611 C C . ILE A 1 82 ? -10.542 -4.734 -8.021 1.00 95.69 82 ILE A C 1
ATOM 613 O O . ILE A 1 82 ? -10.648 -5.692 -8.788 1.00 95.69 82 ILE A O 1
ATOM 617 N N . GLU A 1 83 ? -10.097 -3.545 -8.429 1.00 96.56 83 GLU A N 1
ATOM 618 C CA . GLU A 1 83 ? -9.725 -3.256 -9.821 1.00 96.56 83 GLU A CA 1
ATOM 619 C C . GLU A 1 83 ? -8.558 -4.136 -10.302 1.00 96.56 83 GLU A C 1
ATOM 621 O O . GLU A 1 83 ? -8.575 -4.667 -11.420 1.00 96.56 83 GLU A O 1
ATOM 626 N N . MET A 1 84 ? -7.549 -4.354 -9.451 1.00 94.06 84 MET A N 1
ATOM 627 C CA . MET A 1 84 ? -6.445 -5.272 -9.751 1.00 94.06 84 MET A CA 1
ATOM 628 C C . MET A 1 84 ? -6.941 -6.707 -9.965 1.00 94.06 84 MET A C 1
ATOM 630 O O . MET A 1 84 ? -6.510 -7.370 -10.915 1.00 94.06 84 MET A O 1
ATOM 634 N N . LEU A 1 85 ? -7.852 -7.188 -9.114 1.00 94.12 85 LEU A N 1
ATOM 635 C CA . LEU A 1 85 ? -8.448 -8.519 -9.248 1.00 94.12 85 LEU A CA 1
ATOM 636 C C . LEU A 1 85 ? -9.287 -8.639 -10.520 1.00 94.12 85 LEU A C 1
ATOM 638 O O . LEU A 1 85 ? -9.183 -9.648 -11.221 1.00 94.12 85 LEU A O 1
ATOM 642 N N . GLU A 1 86 ? -10.068 -7.615 -10.858 1.00 96.44 86 GLU A N 1
ATOM 643 C CA . GLU A 1 86 ? -10.859 -7.595 -12.085 1.00 96.44 86 GLU A CA 1
ATOM 644 C C . GLU A 1 86 ? -9.959 -7.687 -13.322 1.00 96.44 86 GLU A C 1
ATOM 646 O O . GLU A 1 86 ? -10.187 -8.521 -14.203 1.00 96.44 86 GLU A O 1
ATOM 651 N N . ARG A 1 87 ? -8.868 -6.916 -13.356 1.00 94.50 87 ARG A N 1
ATOM 652 C CA . ARG A 1 87 ? -7.886 -6.969 -14.446 1.00 94.50 87 ARG A CA 1
ATOM 653 C C . ARG A 1 87 ? -7.261 -8.359 -14.596 1.00 94.50 87 ARG A C 1
ATOM 655 O O . ARG A 1 87 ? -7.091 -8.836 -15.722 1.00 94.50 87 ARG A O 1
ATOM 662 N N . VAL A 1 88 ? -6.913 -9.012 -13.486 1.00 93.69 88 VAL A N 1
ATOM 663 C CA . VAL A 1 88 ? -6.373 -10.382 -13.505 1.00 93.69 88 VAL A CA 1
ATOM 664 C C . VAL A 1 88 ? -7.429 -11.374 -13.993 1.00 93.69 88 VAL A C 1
ATOM 666 O O . VAL A 1 88 ? -7.122 -12.208 -14.843 1.00 93.69 88 VAL A O 1
ATOM 669 N N . SER A 1 89 ? -8.671 -11.254 -13.521 1.00 93.38 89 SER A N 1
ATOM 670 C CA . SER A 1 89 ? -9.796 -12.096 -13.945 1.00 93.38 89 SER A CA 1
ATOM 671 C C . SER A 1 89 ? -10.043 -11.990 -15.454 1.00 93.38 89 SER A C 1
ATOM 673 O O . SER A 1 89 ? -10.066 -13.000 -16.158 1.00 93.38 89 SER A O 1
ATOM 675 N N . GLN A 1 90 ? -10.102 -10.765 -15.984 1.00 95.06 90 GLN A N 1
ATOM 676 C CA . GLN A 1 90 ? -10.249 -10.514 -17.419 1.00 95.06 90 GLN A CA 1
ATOM 677 C C . GLN A 1 90 ? -9.084 -11.095 -18.235 1.00 95.06 90 GLN A C 1
ATOM 679 O O . GLN A 1 90 ? -9.301 -11.645 -19.315 1.00 95.06 90 GLN A O 1
ATOM 684 N N . TYR A 1 91 ? -7.846 -10.992 -17.739 1.00 93.00 91 TYR A N 1
ATOM 685 C CA . TYR A 1 91 ? -6.688 -11.602 -18.395 1.00 93.00 91 TYR A CA 1
ATOM 686 C C . TYR A 1 91 ? -6.810 -13.129 -18.452 1.00 93.00 91 TYR A C 1
ATOM 688 O O . TYR A 1 91 ? -6.634 -13.714 -19.520 1.00 93.00 91 TYR A O 1
ATOM 696 N N . VAL A 1 92 ? -7.152 -13.772 -17.333 1.00 93.19 92 VAL A N 1
ATOM 697 C CA . VAL A 1 92 ? -7.331 -15.230 -17.275 1.00 93.19 92 VAL A CA 1
ATOM 698 C C . VAL A 1 92 ? -8.451 -15.671 -18.217 1.00 93.19 92 VAL A C 1
ATOM 700 O O . VAL A 1 92 ? -8.259 -16.627 -18.967 1.00 93.19 92 VAL A O 1
ATOM 703 N N . GLN A 1 93 ? -9.567 -14.939 -18.261 1.00 94.25 93 GLN A N 1
ATOM 704 C CA . GLN A 1 93 ? -10.666 -15.232 -19.179 1.00 94.25 93 GLN A CA 1
ATOM 705 C C . GLN A 1 93 ? -10.208 -15.198 -20.644 1.00 94.25 93 GLN A C 1
ATOM 707 O O . GLN A 1 93 ? -10.484 -16.142 -21.377 1.00 94.25 93 GLN A O 1
ATOM 712 N N . LYS A 1 94 ? -9.451 -14.169 -21.052 1.00 93.69 94 LYS A N 1
ATOM 713 C CA . LYS A 1 94 ? -8.898 -14.053 -22.417 1.00 93.69 94 LYS A CA 1
ATOM 714 C C . LYS A 1 94 ? -7.920 -15.175 -22.768 1.00 93.69 94 LYS A C 1
ATOM 716 O O . LYS A 1 94 ? -7.842 -15.594 -23.918 1.00 93.69 94 LYS A O 1
ATOM 721 N N . VAL A 1 95 ? -7.155 -15.661 -21.792 1.00 94.12 95 VAL A N 1
ATOM 722 C CA . VAL A 1 95 ? -6.251 -16.803 -21.996 1.00 94.12 95 VAL A CA 1
ATOM 723 C C . VAL A 1 95 ? -7.044 -18.101 -22.168 1.00 94.12 95 VAL A C 1
ATOM 725 O O . VAL A 1 95 ? -6.684 -18.922 -23.007 1.00 94.12 95 VAL A O 1
ATOM 728 N N . ILE A 1 96 ? -8.136 -18.280 -21.418 1.00 92.25 96 ILE A N 1
ATOM 729 C CA . ILE A 1 96 ? -9.012 -19.457 -21.530 1.00 92.25 96 ILE A CA 1
ATOM 730 C C . ILE A 1 96 ? -9.769 -19.465 -22.866 1.00 92.25 96 ILE A C 1
ATOM 732 O O . ILE A 1 96 ? -9.892 -20.523 -23.479 1.00 92.25 96 ILE A O 1
ATOM 736 N N . THR A 1 97 ? -10.255 -18.310 -23.337 1.00 94.12 97 THR A N 1
ATOM 737 C CA . THR A 1 97 ? -10.947 -18.196 -24.636 1.00 94.12 97 THR A CA 1
ATOM 738 C C . THR A 1 97 ? -10.004 -18.297 -25.835 1.00 94.12 97 THR A C 1
ATOM 740 O O . THR A 1 97 ? -10.468 -18.482 -26.956 1.00 94.12 97 THR A O 1
ATOM 743 N N . GLY A 1 98 ? -8.688 -18.219 -25.612 1.00 90.06 98 GLY A N 1
ATOM 744 C CA . GLY A 1 98 ? -7.673 -18.253 -26.665 1.00 90.06 98 GLY A CA 1
ATOM 745 C C . GLY A 1 98 ? -7.402 -16.897 -27.324 1.00 90.06 98 GLY A C 1
ATOM 746 O O . GLY A 1 98 ? -6.601 -16.832 -28.253 1.00 90.06 98 GLY A O 1
ATOM 747 N N . ASP A 1 99 ? -8.008 -15.813 -26.829 1.00 89.94 99 ASP A N 1
ATOM 748 C CA . ASP A 1 99 ? -7.824 -14.448 -27.344 1.00 89.94 99 ASP A CA 1
ATOM 749 C C . ASP A 1 99 ? -6.461 -13.840 -26.966 1.00 89.94 99 ASP A C 1
ATOM 751 O O . ASP A 1 99 ? -6.017 -12.862 -27.572 1.00 89.94 99 ASP A O 1
ATOM 755 N N . ALA A 1 100 ? -5.784 -14.387 -25.951 1.00 88.12 100 ALA A N 1
ATOM 756 C CA . ALA A 1 100 ? -4.462 -13.945 -25.511 1.00 88.12 100 ALA A CA 1
ATOM 757 C C . ALA A 1 100 ? -3.517 -15.132 -25.244 1.00 88.12 100 ALA A C 1
ATOM 759 O O . ALA A 1 100 ? -3.944 -16.142 -24.679 1.00 88.12 100 ALA A O 1
ATOM 760 N N . PRO A 1 101 ? -2.211 -15.018 -25.567 1.00 88.19 101 PRO A N 1
ATOM 761 C CA . PRO A 1 101 ? -1.248 -16.062 -25.246 1.00 88.19 101 PRO A CA 1
ATOM 762 C C . PRO A 1 101 ? -1.049 -16.162 -23.727 1.00 88.19 101 PRO A C 1
ATOM 764 O O . PRO A 1 101 ? -0.700 -15.190 -23.048 1.00 88.19 101 PRO A O 1
ATOM 767 N N . GLY A 1 102 ? -1.249 -17.363 -23.188 1.00 88.19 102 GLY A N 1
ATOM 768 C CA . GLY A 1 102 ? -0.967 -17.659 -21.788 1.00 88.19 102 GLY A CA 1
ATOM 769 C C . GLY A 1 102 ? 0.535 -17.666 -21.494 1.00 88.19 102 GLY A C 1
ATOM 770 O O . GLY A 1 102 ? 1.333 -18.181 -22.275 1.00 88.19 102 GLY A O 1
ATOM 771 N N . SER A 1 103 ? 0.927 -17.133 -20.335 1.00 91.81 103 SER A N 1
ATOM 772 C CA . SER A 1 103 ? 2.307 -17.201 -19.839 1.00 91.81 103 SER A CA 1
ATOM 773 C C . SER A 1 103 ? 2.423 -18.165 -18.662 1.00 91.81 103 SER A C 1
ATOM 775 O O . SER A 1 103 ? 1.751 -18.009 -17.641 1.00 91.81 103 SER A O 1
ATOM 777 N N . ILE A 1 104 ? 3.346 -19.126 -18.764 1.00 90.38 104 ILE A N 1
ATOM 778 C CA . ILE A 1 104 ? 3.637 -20.098 -17.696 1.00 90.38 104 ILE A CA 1
ATOM 779 C C . ILE A 1 104 ? 4.121 -19.388 -16.423 1.00 90.38 104 ILE A C 1
ATOM 781 O O . ILE A 1 104 ? 3.782 -19.806 -15.315 1.00 90.38 104 ILE A O 1
ATOM 785 N N . ALA A 1 105 ? 4.895 -18.306 -16.563 1.00 91.94 105 ALA A N 1
ATOM 786 C CA . ALA A 1 105 ? 5.388 -17.535 -15.425 1.00 91.94 105 ALA A CA 1
ATOM 787 C C . ALA A 1 105 ? 4.233 -16.881 -14.649 1.00 91.94 105 ALA A C 1
ATOM 789 O O . ALA A 1 105 ? 4.189 -16.981 -13.423 1.00 91.94 105 ALA A O 1
ATOM 790 N N . ILE A 1 106 ? 3.268 -16.290 -15.365 1.00 90.19 106 ILE A N 1
ATOM 791 C CA . ILE A 1 106 ? 2.078 -15.677 -14.758 1.00 90.19 106 ILE A CA 1
ATOM 792 C C . ILE A 1 106 ? 1.210 -16.754 -14.100 1.00 90.19 106 ILE A C 1
ATOM 794 O O . ILE A 1 106 ? 0.829 -16.597 -12.945 1.00 90.19 106 ILE A O 1
ATOM 798 N N . GLY A 1 107 ? 0.970 -17.885 -14.771 1.00 90.56 107 GLY A N 1
ATOM 799 C CA . GLY A 1 107 ? 0.195 -18.993 -14.200 1.00 90.56 107 GLY A CA 1
ATOM 800 C C . GLY A 1 107 ? 0.797 -19.543 -12.901 1.00 90.56 107 GLY A C 1
ATOM 801 O O . GLY A 1 107 ? 0.090 -19.699 -11.906 1.00 90.56 107 GLY A O 1
ATOM 802 N N . LYS A 1 108 ? 2.120 -19.760 -12.864 1.00 91.81 108 LYS A N 1
ATOM 803 C CA . LYS A 1 108 ? 2.828 -20.177 -11.639 1.00 91.81 108 LYS A CA 1
ATOM 804 C C . LYS A 1 108 ? 2.744 -19.126 -10.533 1.00 91.81 108 LYS A C 1
ATOM 806 O O . LYS A 1 108 ? 2.582 -19.486 -9.369 1.00 91.81 108 LYS A O 1
ATOM 811 N N . TYR A 1 109 ? 2.854 -17.846 -10.886 1.00 91.56 109 TYR A N 1
ATOM 812 C CA . TYR A 1 109 ? 2.725 -16.754 -9.927 1.00 91.56 109 TYR A CA 1
ATOM 813 C C . TYR A 1 109 ? 1.319 -16.708 -9.315 1.00 91.56 109 TYR A C 1
ATOM 815 O O . TYR A 1 109 ? 1.193 -16.657 -8.093 1.00 91.56 109 TYR A O 1
ATOM 823 N N . LEU A 1 110 ? 0.264 -16.807 -10.128 1.00 90.94 110 LEU A N 1
ATOM 824 C CA . LEU A 1 110 ? -1.120 -16.851 -9.644 1.00 90.94 110 LEU A CA 1
ATOM 825 C C . LEU A 1 110 ? -1.366 -18.064 -8.739 1.00 90.94 110 LEU A C 1
ATOM 827 O O . LEU A 1 110 ? -1.903 -17.907 -7.646 1.00 90.94 110 LEU A O 1
ATOM 831 N N . LEU A 1 111 ? -0.897 -19.249 -9.142 1.00 90.25 111 LEU A N 1
ATOM 832 C CA . LEU A 1 111 ? -1.027 -20.469 -8.342 1.00 90.25 111 LEU A CA 1
ATOM 833 C C . LEU A 1 111 ? -0.349 -20.330 -6.973 1.00 90.25 111 LEU A C 1
ATOM 835 O O . LEU A 1 111 ? -0.946 -20.675 -5.954 1.00 90.25 111 LEU A O 1
ATOM 839 N N . LYS A 1 112 ? 0.876 -19.786 -6.937 1.00 90.38 112 LYS A N 1
ATOM 840 C CA . LYS A 1 112 ? 1.594 -19.544 -5.680 1.00 90.38 112 LYS A CA 1
ATOM 841 C C . LYS A 1 112 ? 0.811 -18.594 -4.773 1.00 90.38 112 LYS A C 1
ATOM 843 O O . LYS A 1 112 ? 0.680 -18.881 -3.589 1.00 90.38 112 LYS A O 1
ATOM 848 N N . ASN A 1 113 ? 0.266 -17.506 -5.314 1.00 87.25 113 ASN A N 1
ATOM 849 C CA . ASN A 1 113 ? -0.503 -16.547 -4.518 1.00 87.25 113 ASN A CA 1
ATOM 850 C C . ASN A 1 113 ? -1.811 -17.143 -3.975 1.00 87.25 113 ASN A C 1
ATOM 852 O O . ASN A 1 113 ? -2.102 -16.957 -2.799 1.00 87.25 113 ASN A O 1
ATOM 856 N N . LEU A 1 114 ? -2.556 -17.919 -4.770 1.00 84.25 114 LEU A N 1
ATOM 857 C CA . LEU A 1 114 ? -3.765 -18.598 -4.280 1.00 84.25 114 LEU A CA 1
ATOM 858 C C . LEU A 1 114 ? -3.447 -19.659 -3.219 1.00 84.25 114 LEU A C 1
ATOM 860 O O . LEU A 1 114 ? -4.205 -19.818 -2.268 1.00 84.25 114 LEU A O 1
ATOM 864 N N . SER A 1 115 ? -2.317 -20.359 -3.347 1.00 83.88 115 SER A N 1
ATOM 865 C CA . SER A 1 115 ? -1.913 -21.391 -2.381 1.00 83.88 115 SER A CA 1
ATOM 866 C C . SER A 1 115 ? -1.528 -20.847 -0.999 1.00 83.88 115 SER A C 1
ATOM 868 O O . SER A 1 115 ? -1.450 -21.616 -0.046 1.00 83.88 115 SER A O 1
ATOM 870 N N . LEU A 1 116 ? -1.289 -19.535 -0.881 1.00 78.88 116 LEU A N 1
ATOM 871 C CA . LEU A 1 116 ? -1.003 -18.875 0.396 1.00 78.88 116 LEU A CA 1
ATOM 872 C C . LEU A 1 116 ? -2.267 -18.603 1.218 1.00 78.88 116 LEU A C 1
ATOM 874 O O . LEU A 1 116 ? -2.147 -18.260 2.391 1.00 78.88 116 LEU A O 1
ATOM 878 N N . VAL A 1 117 ? -3.461 -18.733 0.629 1.00 74.44 117 VAL A N 1
ATOM 879 C CA . VAL A 1 117 ? -4.721 -18.486 1.333 1.00 74.44 117 VAL A CA 1
ATOM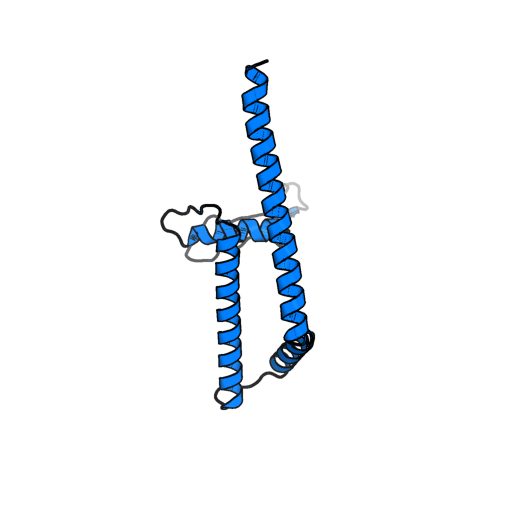 880 C C . VAL A 1 117 ? -5.032 -19.695 2.226 1.00 74.44 117 VAL A C 1
ATOM 882 O O . VAL A 1 117 ? -5.298 -20.780 1.702 1.00 74.44 117 VAL A O 1
ATOM 885 N N . PRO A 1 118 ? -5.002 -19.555 3.565 1.00 68.88 118 PRO A N 1
ATOM 886 C CA . PRO A 1 118 ? -5.355 -20.651 4.456 1.00 68.88 118 PRO A CA 1
ATOM 887 C C . PRO A 1 118 ? -6.834 -21.011 4.279 1.00 68.88 118 PRO A C 1
ATOM 889 O O . PRO A 1 118 ? -7.696 -20.136 4.200 1.00 68.88 118 PRO A O 1
ATOM 892 N N . SER A 1 119 ? -7.143 -22.309 4.244 1.00 66.94 119 SER A N 1
ATOM 893 C CA . SER A 1 119 ? -8.522 -22.798 4.197 1.00 66.94 119 SER A CA 1
ATOM 894 C C . SER A 1 119 ? -9.190 -22.598 5.561 1.00 66.94 119 SER A C 1
ATOM 896 O O . SER A 1 119 ? -9.165 -23.483 6.418 1.00 66.94 119 SER A O 1
ATOM 898 N N . VAL A 1 120 ? -9.748 -21.414 5.797 1.00 70.31 120 VAL A N 1
ATOM 899 C CA . VAL A 1 120 ? -10.530 -21.124 7.004 1.00 70.31 120 VAL A CA 1
ATOM 900 C C . VAL A 1 120 ? -11.978 -21.541 6.746 1.00 70.31 120 VAL A C 1
ATOM 902 O O . VAL A 1 120 ? -12.567 -21.143 5.744 1.00 70.31 120 VAL A O 1
ATOM 905 N N . SER A 1 121 ? -12.560 -22.359 7.628 1.00 81.06 121 SER A N 1
ATOM 906 C CA . SER A 1 121 ? -13.993 -22.662 7.567 1.00 81.06 121 SER A CA 1
ATOM 907 C C . SER A 1 121 ? -14.811 -21.402 7.862 1.00 81.06 121 SER A C 1
ATOM 909 O O . SER A 1 121 ? -14.422 -20.597 8.713 1.00 81.06 121 SER A O 1
ATOM 911 N N . SER A 1 122 ? -15.951 -21.240 7.183 1.00 82.88 122 SER A N 1
ATOM 912 C CA . SER A 1 122 ? -16.880 -20.111 7.373 1.00 82.88 122 SER A CA 1
ATOM 913 C C . SER A 1 122 ? -17.174 -19.851 8.849 1.00 82.88 122 SER A C 1
ATOM 915 O O . SER A 1 122 ? -17.055 -18.725 9.325 1.00 82.88 122 SER A O 1
ATOM 917 N N . ASP A 1 123 ? -17.449 -20.922 9.591 1.00 85.31 123 ASP A N 1
ATOM 918 C CA . ASP A 1 123 ? -17.865 -20.856 10.991 1.00 85.31 123 ASP A CA 1
ATOM 919 C C . ASP A 1 123 ? -16.734 -20.381 11.910 1.00 85.31 123 ASP A C 1
ATOM 921 O O . ASP A 1 123 ? -16.974 -19.737 12.932 1.00 85.31 123 ASP A O 1
ATOM 925 N N . ASN A 1 124 ? -15.482 -20.705 11.571 1.00 85.94 124 ASN A N 1
ATOM 926 C CA . ASN A 1 124 ? -14.328 -20.243 12.334 1.00 85.94 124 ASN A CA 1
ATOM 927 C C . ASN A 1 124 ? -14.026 -18.771 12.034 1.00 85.94 124 ASN A C 1
ATOM 929 O O . ASN A 1 124 ? -13.693 -18.017 12.945 1.00 85.94 124 ASN A O 1
ATOM 933 N N . LEU A 1 125 ? -14.188 -18.350 10.776 1.00 85.56 125 LEU A N 1
ATOM 934 C CA . LEU A 1 125 ? -14.024 -16.954 10.377 1.00 85.56 125 LEU A CA 1
ATOM 935 C C . LEU A 1 125 ? -15.033 -16.058 11.098 1.00 85.56 125 LEU A C 1
ATOM 937 O O . LEU A 1 125 ? -14.638 -15.050 11.677 1.00 85.56 125 LEU A O 1
ATOM 941 N N . GLU A 1 126 ? -16.309 -16.442 11.114 1.00 89.00 126 GLU A N 1
ATOM 942 C CA . GLU A 1 126 ? -17.361 -15.658 11.764 1.00 89.00 126 GLU A CA 1
ATOM 943 C C . GLU A 1 126 ? -17.124 -15.528 13.276 1.00 89.00 126 GLU A C 1
ATOM 945 O O . GLU A 1 126 ? -17.229 -14.434 13.833 1.00 89.00 126 GLU A O 1
ATOM 950 N N . LYS A 1 127 ? -16.720 -16.615 13.946 1.00 91.44 127 LYS A N 1
ATOM 951 C CA . LYS A 1 127 ? -16.355 -16.575 15.372 1.00 91.44 127 LYS A CA 1
ATOM 952 C C . LYS A 1 127 ? -15.171 -15.649 15.642 1.00 91.44 127 LYS A C 1
ATOM 954 O O . LYS A 1 127 ? -15.244 -14.831 16.558 1.00 91.44 127 LYS A O 1
ATOM 959 N N . LEU A 1 128 ? -14.100 -15.763 14.855 1.00 89.75 128 LEU A N 1
ATOM 960 C CA . LEU A 1 128 ? -12.917 -14.910 14.993 1.00 89.75 128 LEU A CA 1
ATOM 961 C C . LEU A 1 128 ? -13.257 -13.437 14.749 1.00 89.75 128 LEU A C 1
ATOM 963 O O . LEU A 1 128 ? -12.830 -12.574 15.514 1.00 89.75 128 LEU A O 1
ATOM 967 N N . PHE A 1 129 ? -14.062 -13.157 13.725 1.00 90.25 129 PHE A N 1
ATOM 968 C CA . PHE A 1 129 ? -14.497 -11.806 13.394 1.00 90.25 129 PHE A CA 1
ATOM 969 C C . PHE A 1 129 ? -15.343 -11.192 14.514 1.00 90.25 129 PHE A C 1
ATOM 971 O O . PHE A 1 129 ? -15.054 -10.082 14.957 1.00 90.25 129 PHE A O 1
ATOM 978 N N . ASN A 1 130 ? -16.334 -11.928 15.025 1.00 92.94 130 ASN A N 1
ATOM 979 C CA . ASN A 1 130 ? -17.191 -11.461 16.114 1.00 92.94 130 ASN A CA 1
ATOM 980 C C . ASN A 1 130 ? -16.407 -11.223 17.411 1.00 92.94 130 ASN A C 1
ATOM 982 O O . ASN A 1 130 ? -16.611 -10.198 18.060 1.00 92.94 130 ASN A O 1
ATOM 986 N N . SER A 1 131 ? -15.478 -12.121 17.762 1.00 94.19 131 SER A N 1
ATOM 987 C CA . SER A 1 131 ? -14.602 -11.933 18.927 1.00 94.19 131 SER A CA 1
ATOM 988 C C . SER A 1 131 ? -13.760 -10.667 18.783 1.00 94.19 131 SER A C 1
ATOM 990 O O . SER A 1 131 ? -13.707 -9.851 19.698 1.00 94.19 131 SER A O 1
ATOM 992 N N . HIS A 1 132 ? -13.147 -10.461 17.615 1.00 93.75 132 HIS A N 1
ATOM 993 C CA . HIS A 1 132 ? -12.322 -9.283 17.378 1.00 93.75 132 HIS A CA 1
ATOM 994 C C . HIS A 1 132 ? -13.139 -7.983 17.409 1.00 93.75 132 HIS A C 1
ATOM 996 O O . HIS A 1 132 ? -12.710 -6.991 17.997 1.00 93.75 132 HIS A O 1
ATOM 1002 N N . LEU A 1 133 ? -14.339 -7.989 16.822 1.00 94.25 133 LEU A N 1
ATOM 1003 C CA . LEU A 1 133 ? -15.255 -6.850 16.848 1.00 94.25 133 LEU A CA 1
ATOM 1004 C C . LEU A 1 133 ? -15.640 -6.499 18.292 1.00 94.25 133 LEU A C 1
ATOM 1006 O O . LEU A 1 133 ? -15.609 -5.326 18.671 1.00 94.25 133 LEU A O 1
ATOM 1010 N N . GLN A 1 134 ? -15.946 -7.507 19.110 1.00 96.00 134 GLN A N 1
ATOM 1011 C CA . GLN A 1 134 ? -16.260 -7.320 20.523 1.00 96.00 134 GLN A CA 1
ATOM 1012 C C . GLN A 1 134 ? -15.093 -6.682 21.289 1.00 96.00 134 GLN A C 1
ATOM 1014 O O . GLN A 1 134 ? -15.316 -5.725 22.035 1.00 96.00 134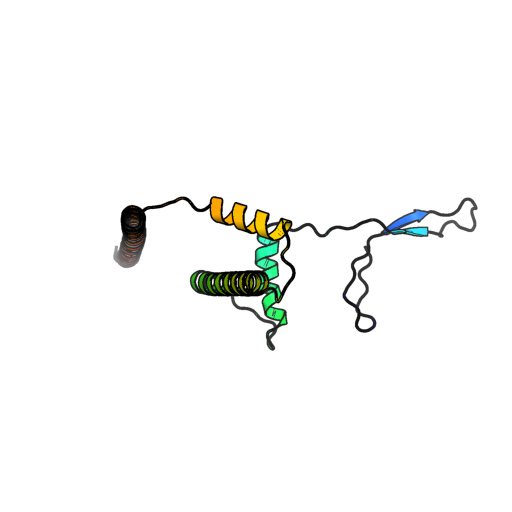 GLN A O 1
ATOM 1019 N N . ASP A 1 135 ? -13.862 -7.147 21.069 1.00 96.62 135 ASP A N 1
ATOM 1020 C CA . ASP A 1 135 ? -12.668 -6.588 21.712 1.00 96.62 135 ASP A CA 1
ATOM 1021 C C . ASP A 1 135 ? -12.455 -5.116 21.326 1.00 96.62 135 ASP A C 1
ATOM 1023 O O . ASP A 1 135 ? -12.237 -4.261 22.190 1.00 96.62 135 ASP A O 1
ATOM 1027 N N . VAL A 1 136 ? -12.589 -4.786 20.037 1.00 95.06 136 VAL A N 1
ATOM 1028 C CA . VAL A 1 136 ? -12.463 -3.404 19.546 1.00 95.06 136 VAL A CA 1
ATOM 1029 C C . VAL A 1 136 ? -13.544 -2.504 20.149 1.00 95.06 136 VAL A C 1
ATOM 1031 O O . VAL A 1 136 ? -13.235 -1.414 20.640 1.00 95.06 136 VAL A O 1
ATOM 1034 N N . LEU A 1 137 ? -14.804 -2.951 20.173 1.00 95.44 137 LEU A N 1
ATOM 1035 C CA . LEU A 1 137 ? -15.898 -2.191 20.787 1.00 95.44 137 LEU A CA 1
ATOM 1036 C C . LEU A 1 137 ? -15.672 -1.972 22.285 1.00 95.44 137 LEU A C 1
ATOM 1038 O O . LEU A 1 137 ? -15.930 -0.875 22.787 1.00 95.44 137 LEU A O 1
ATOM 1042 N N . MET A 1 138 ? -15.156 -2.980 22.992 1.00 96.81 138 MET A N 1
ATOM 1043 C CA . MET A 1 138 ? -14.835 -2.867 24.412 1.00 96.81 138 MET A CA 1
ATOM 1044 C C . MET A 1 138 ? -13.759 -1.801 24.657 1.00 96.81 138 MET A C 1
ATOM 1046 O O . MET A 1 138 ? -13.912 -0.972 25.559 1.00 96.81 138 MET A O 1
ATOM 1050 N N . VAL A 1 139 ? -12.704 -1.767 23.836 1.00 97.06 139 VAL A N 1
ATOM 1051 C CA . VAL A 1 139 ? -11.642 -0.752 23.936 1.00 97.06 139 VAL A CA 1
ATOM 1052 C C . VAL A 1 139 ? -12.188 0.652 23.664 1.00 97.06 139 VAL A C 1
ATOM 1054 O O . VAL A 1 139 ? -11.891 1.579 24.420 1.00 97.06 139 VAL A O 1
ATOM 1057 N N . VAL A 1 140 ? -13.033 0.822 22.642 1.00 95.81 140 VAL A N 1
ATOM 1058 C CA . VAL A 1 140 ? -13.667 2.119 22.335 1.00 95.81 140 VAL A CA 1
ATOM 1059 C C . VAL A 1 140 ? -14.559 2.582 23.489 1.00 95.81 140 VAL A C 1
ATOM 1061 O O . VAL A 1 140 ? -14.527 3.754 23.877 1.00 95.81 140 VAL A O 1
ATOM 1064 N N . TYR A 1 141 ? -15.336 1.671 24.072 1.00 97.31 141 TYR A N 1
ATOM 1065 C CA . TYR A 1 141 ? -16.177 1.972 25.225 1.00 97.31 141 TYR A CA 1
ATOM 1066 C C . TYR A 1 141 ? -15.350 2.396 26.448 1.00 97.31 141 TYR A C 1
ATOM 1068 O O . TYR A 1 141 ? -15.656 3.411 27.085 1.00 97.31 141 TYR A O 1
ATOM 1076 N N . LEU A 1 142 ? -14.273 1.667 26.751 1.00 97.12 142 LEU A N 1
ATOM 1077 C CA . LEU A 1 142 ? -13.369 1.996 27.851 1.00 97.12 142 LEU A CA 1
ATOM 1078 C C . LEU A 1 142 ? -12.710 3.366 27.641 1.00 97.12 142 LEU A C 1
ATOM 1080 O O . LEU A 1 142 ? -12.715 4.192 28.553 1.00 97.12 142 LEU A O 1
ATOM 1084 N N . ALA A 1 143 ? -12.213 3.647 26.434 1.00 96.69 143 ALA A N 1
ATOM 1085 C CA . ALA A 1 143 ? -11.611 4.935 26.096 1.00 96.69 143 ALA A CA 1
ATOM 1086 C C . ALA A 1 143 ? -12.602 6.098 26.281 1.00 96.69 143 ALA A C 1
ATOM 1088 O O . ALA A 1 143 ? -12.251 7.132 26.855 1.00 96.69 143 ALA A O 1
ATOM 1089 N N . ASN A 1 144 ? -13.858 5.919 25.861 1.00 96.38 144 ASN A N 1
ATOM 1090 C CA . ASN A 1 144 ? -14.910 6.913 26.073 1.00 96.38 144 ASN A CA 1
ATOM 1091 C C . ASN A 1 144 ? -15.247 7.092 27.557 1.00 96.38 144 ASN A C 1
ATOM 1093 O O . ASN A 1 144 ? -15.438 8.222 27.997 1.00 96.38 144 ASN A O 1
ATOM 1097 N N . THR A 1 145 ? -15.264 6.011 28.336 1.00 96.69 145 THR A N 1
ATOM 1098 C CA . THR A 1 145 ? -15.501 6.070 29.787 1.00 96.69 145 THR A CA 1
ATOM 1099 C C . THR A 1 145 ? -14.379 6.821 30.508 1.00 96.69 145 THR A C 1
ATOM 1101 O O . THR A 1 145 ? -14.641 7.682 31.343 1.00 96.69 145 THR A O 1
ATOM 1104 N N . VAL A 1 146 ? -13.117 6.570 30.153 1.00 96.94 146 VAL A N 1
ATOM 1105 C CA . VAL A 1 146 ? -11.976 7.320 30.702 1.00 96.94 146 VAL A CA 1
ATOM 1106 C C . VAL A 1 146 ? -12.060 8.794 30.298 1.00 96.94 146 VAL A C 1
ATOM 1108 O O . VAL A 1 146 ? -11.864 9.679 31.129 1.00 96.94 146 VAL A O 1
ATOM 1111 N N . LYS A 1 147 ? -12.420 9.084 29.042 1.00 95.88 147 LYS A N 1
ATOM 1112 C CA . LYS A 1 147 ? -12.611 10.459 28.564 1.00 95.88 147 LYS A CA 1
ATOM 1113 C C . LYS A 1 147 ? -13.697 11.195 29.353 1.00 95.88 147 LYS A C 1
ATOM 1115 O O . LYS A 1 147 ? -13.469 12.337 29.752 1.00 95.88 147 LYS A O 1
ATOM 1120 N N . THR A 1 148 ? -14.851 10.573 29.600 1.00 95.75 148 THR A N 1
ATOM 1121 C CA . THR A 1 148 ? -15.928 11.198 30.386 1.00 95.75 148 THR A CA 1
ATOM 1122 C C . THR A 1 148 ? -15.520 11.385 31.844 1.00 95.75 148 THR A C 1
ATOM 1124 O O . THR A 1 148 ? -15.765 12.453 32.400 1.00 95.75 148 THR A O 1
ATOM 1127 N N . GLN A 1 149 ? -14.818 10.422 32.449 1.00 93.81 149 GLN A N 1
ATOM 1128 C CA . GLN A 1 149 ? -14.264 10.563 33.801 1.00 93.81 149 GLN A CA 1
ATOM 1129 C C . GLN A 1 149 ? -13.260 11.722 33.903 1.00 93.81 149 GLN A C 1
ATOM 1131 O O . GLN A 1 149 ? -13.340 12.513 34.843 1.00 93.81 149 GLN A O 1
ATOM 1136 N N . LEU A 1 150 ? -12.369 11.890 32.920 1.00 94.56 150 LEU A N 1
ATOM 1137 C CA . LEU A 1 150 ? -11.440 13.027 32.856 1.00 94.56 150 LEU A CA 1
ATOM 1138 C C . LEU A 1 150 ? -12.176 14.367 32.694 1.00 94.56 150 LEU A C 1
ATOM 1140 O O . LEU A 1 150 ? -11.821 15.362 33.329 1.00 94.56 150 LEU A O 1
ATOM 1144 N N . GLN A 1 151 ? -13.231 14.406 31.879 1.00 93.38 151 GLN A N 1
ATOM 1145 C CA . GLN A 1 151 ? -14.061 15.604 31.720 1.00 93.38 151 GLN A CA 1
ATOM 1146 C C . GLN A 1 151 ? -14.800 15.960 33.014 1.00 93.38 151 GLN A C 1
ATOM 1148 O O . GLN A 1 151 ? -14.822 17.126 33.398 1.00 93.38 151 GLN A O 1
ATOM 1153 N N . LEU A 1 152 ? -15.358 14.974 33.715 1.00 91.94 152 LEU A N 1
ATOM 1154 C CA . LEU A 1 152 ? -16.013 15.187 35.007 1.00 91.94 152 LEU A CA 1
ATOM 1155 C C . LEU A 1 152 ? -15.011 15.654 36.065 1.00 91.94 152 LEU A C 1
ATOM 1157 O O . LEU A 1 152 ? -15.261 16.650 36.739 1.00 91.94 152 LEU A O 1
ATOM 1161 N N . SER A 1 153 ? -13.851 15.000 36.157 1.00 91.06 153 SER A N 1
ATOM 1162 C CA . SER A 1 153 ? -12.775 15.402 37.064 1.00 91.06 153 SER A CA 1
ATOM 1163 C C . SER A 1 153 ? -12.339 16.845 36.805 1.00 91.06 153 SER A C 1
ATOM 1165 O O . SER A 1 153 ? -12.377 17.654 37.723 1.00 91.06 153 SER A O 1
ATOM 1167 N N . SER A 1 154 ? -12.047 17.216 35.554 1.00 88.62 154 SER A N 1
ATOM 1168 C CA . SER A 1 154 ? -11.629 18.587 35.214 1.00 88.62 154 SER A CA 1
ATOM 1169 C C . SER A 1 154 ? -12.697 19.657 35.474 1.00 88.62 154 SER A C 1
ATOM 1171 O O . SER A 1 154 ? -12.352 20.824 35.648 1.00 88.62 154 SER A O 1
ATOM 1173 N N . ARG A 1 155 ? -13.983 19.287 35.527 1.00 86.81 155 ARG A N 1
ATOM 1174 C CA . ARG A 1 155 ? -15.083 20.186 35.918 1.00 86.81 155 ARG A CA 1
ATOM 1175 C C . ARG A 1 155 ? -15.263 20.297 37.432 1.00 86.81 155 ARG A C 1
ATOM 1177 O O . ARG A 1 155 ? -15.726 21.338 37.878 1.00 86.81 155 ARG A O 1
ATOM 1184 N N . LEU A 1 156 ? -14.899 19.269 38.199 1.00 80.38 156 LEU A N 1
ATOM 1185 C CA . LEU A 1 156 ? -14.990 19.250 39.664 1.00 80.38 156 LEU A CA 1
ATOM 1186 C C . LEU A 1 156 ? -13.752 19.848 40.348 1.00 80.38 156 LEU A C 1
ATOM 1188 O O . LEU A 1 156 ? -13.890 20.460 41.400 1.00 80.38 156 LEU A O 1
ATOM 1192 N N . THR A 1 157 ? -12.566 19.735 39.745 1.00 75.38 157 THR A N 1
ATOM 1193 C CA . THR A 1 157 ? -11.324 20.350 40.247 1.00 75.38 157 THR A CA 1
ATOM 1194 C C . THR A 1 157 ? -11.420 21.865 40.495 1.00 75.38 157 THR A C 1
ATOM 1196 O O . THR A 1 157 ? -10.875 22.304 41.494 1.00 75.38 157 THR A O 1
ATOM 1199 N N . PRO A 1 158 ? -12.090 22.688 39.662 1.00 72.50 158 PRO A N 1
ATOM 1200 C CA . PRO A 1 158 ? -12.262 24.117 39.949 1.00 72.50 158 PRO A CA 1
ATOM 1201 C C . PRO A 1 158 ? -13.375 24.447 40.966 1.00 72.50 158 PRO A C 1
ATOM 1203 O O . PRO A 1 158 ? -13.597 25.624 41.235 1.00 72.50 158 PRO A O 1
ATOM 1206 N N . LEU A 1 159 ? -14.113 23.454 41.481 1.00 57.84 159 LEU A N 1
ATOM 1207 C CA . LEU A 1 159 ? -15.183 23.623 42.482 1.00 57.84 159 LEU A CA 1
ATOM 1208 C C . LEU A 1 159 ? -14.736 23.266 43.915 1.00 57.84 159 LEU A C 1
ATOM 1210 O O . LEU A 1 159 ? -15.517 23.458 44.847 1.00 57.84 159 LEU A O 1
ATOM 1214 N N . VAL A 1 160 ? -13.513 22.753 44.081 1.00 48.84 160 VAL A N 1
ATOM 1215 C CA . VAL A 1 160 ? -12.823 22.509 45.363 1.00 48.84 160 VAL A CA 1
ATOM 1216 C C . VAL A 1 160 ? -11.688 23.513 45.494 1.00 48.84 160 VAL A C 1
ATOM 1218 O O . VAL A 1 160 ? -11.526 24.058 46.606 1.00 48.84 160 VAL A O 1
#

pLDDT: mean 84.69, std 11.04, range [48.84, 97.31]

Foldseek 3Di:
DDFDDDDPPDDTDDWDWDWDQDDPDPVRRPDIDTDTDDDDDDDDPVRVVVVVQQVVLVVDPVSDGDPDPPVVVVVVVVVVVVVVVVVVVVVVVCCVVVVDPDDPVVVVVVVVVVVPDDPDDPVNVVVVVVVVVVVVVVVVVVVVVVVVVVVVVVVCVVVD

Radius of gyration: 29.16 Å; chains: 1; bounding box: 69×48×73 Å

Organism: Geotrichum candidum (NCBI:txid1173061)